Protein AF-A0A2S8GQZ3-F1 (afdb_monomer)

Sequence (164 aa):
MAAKAASLDGIDWNRIREASVEAAMEIEELGRLMETGTDSDIEFGRLCELLIKYGETDKATALLIANVDEGEDNFKRFQSMLAKPEAAYRAGVASFENQFSSKLKPVRKARFLSVVYQCDPPTRFGEEVQITYDADGQMLADAYDPSSSHAVSLRLSGGVWLEA

pLDDT: mean 90.07, std 11.19, range [26.3, 97.75]

Foldseek 3Di:
DQAQQFAPPPDDLVLLVVVPVVLSVLLVVLRVCVNVVNDDPVSLLVNLVSCVVSPVNQLSQLNCQRDDAPPDPSCVVCVVSCVVLVVVLVLLQVLVCVQQVWDWQFDDDPGRSWTKTATVVAGPFERIWTWGADSNRWIKIWHHHPVDPDIWIWTQDPSHTDTD

Mean predicted aligned error: 5.04 Å

Radius of gyration: 17.51 Å; Cα contacts (8 Å, |Δi|>4): 244; chains: 1; bounding box: 41×29×46 Å

Structure (mmCIF, N/CA/C/O backbone):
data_AF-A0A2S8GQZ3-F1
#
_entry.id   AF-A0A2S8GQZ3-F1
#
loop_
_atom_site.group_PDB
_atom_site.id
_atom_site.type_symbol
_atom_site.label_atom_id
_atom_site.label_alt_id
_atom_site.label_comp_id
_atom_site.label_asym_id
_atom_site.label_entity_id
_atom_site.label_seq_id
_atom_site.pdbx_PDB_ins_code
_atom_site.Cartn_x
_atom_site.Cartn_y
_atom_site.Cartn_z
_atom_site.occupancy
_atom_site.B_iso_or_equiv
_atom_site.auth_seq_id
_atom_site.auth_comp_id
_atom_site.auth_asym_id
_atom_site.auth_atom_id
_atom_site.pdbx_PDB_model_num
ATOM 1 N N . MET A 1 1 ? 6.839 16.272 -4.402 1.00 26.30 1 MET A N 1
ATOM 2 C CA . MET A 1 1 ? 5.394 16.387 -4.122 1.00 26.30 1 MET A CA 1
ATOM 3 C C . MET A 1 1 ? 4.986 15.100 -3.443 1.00 26.30 1 MET A C 1
ATOM 5 O O . MET A 1 1 ? 5.139 14.054 -4.057 1.00 26.30 1 MET A O 1
ATOM 9 N N . ALA A 1 2 ? 4.616 15.167 -2.164 1.00 29.42 2 ALA A N 1
ATOM 10 C CA . ALA A 1 2 ? 4.175 14.001 -1.411 1.00 29.42 2 ALA A CA 1
ATOM 11 C C . ALA A 1 2 ? 2.876 13.484 -2.042 1.00 29.42 2 ALA A C 1
ATOM 13 O O . ALA A 1 2 ? 1.941 14.263 -2.241 1.00 29.42 2 ALA A O 1
ATOM 14 N N . ALA A 1 3 ? 2.850 12.207 -2.428 1.00 33.94 3 ALA A N 1
ATOM 15 C CA . ALA A 1 3 ? 1.613 11.531 -2.789 1.00 33.94 3 ALA A CA 1
ATOM 16 C C . ALA A 1 3 ? 0.630 11.749 -1.635 1.00 33.94 3 ALA A C 1
ATOM 18 O O . ALA A 1 3 ? 1.028 11.578 -0.486 1.00 33.94 3 ALA A O 1
ATOM 19 N N . LYS A 1 4 ? -0.596 12.201 -1.930 1.00 42.03 4 LYS A N 1
ATOM 20 C CA . LYS A 1 4 ? -1.639 12.401 -0.918 1.00 42.03 4 LYS A CA 1
ATOM 21 C C . LYS A 1 4 ? -1.696 11.143 -0.050 1.00 42.03 4 LYS A C 1
ATOM 23 O O . LYS A 1 4 ? -2.058 10.082 -0.558 1.00 42.03 4 LYS A O 1
ATOM 28 N N . ALA A 1 5 ? -1.246 11.266 1.198 1.00 49.72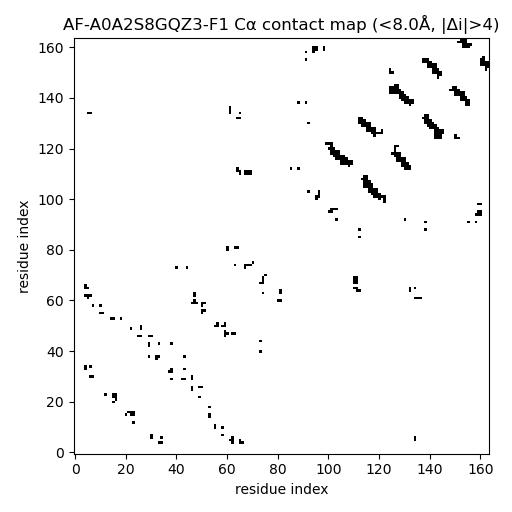 5 ALA A N 1
ATOM 29 C CA . ALA A 1 5 ? -1.339 10.208 2.187 1.00 49.72 5 ALA A CA 1
ATOM 30 C C . ALA A 1 5 ? -2.811 9.785 2.239 1.00 49.72 5 ALA A C 1
ATOM 32 O O . ALA A 1 5 ? -3.704 10.632 2.189 1.00 49.72 5 ALA A O 1
ATOM 33 N N . ALA A 1 6 ? -3.045 8.481 2.155 1.00 63.12 6 ALA A N 1
ATOM 34 C CA . ALA A 1 6 ? -4.354 7.898 1.912 1.00 63.12 6 ALA A CA 1
ATOM 35 C C . ALA A 1 6 ? -5.435 8.473 2.856 1.00 63.12 6 ALA A C 1
ATOM 37 O O . ALA A 1 6 ? -5.194 8.613 4.049 1.00 63.12 6 ALA A O 1
ATOM 38 N N . SER A 1 7 ? -6.611 8.828 2.321 1.00 75.94 7 SER A N 1
ATOM 39 C CA . SER A 1 7 ? -7.707 9.416 3.106 1.00 75.94 7 SER A CA 1
ATOM 40 C C . SER A 1 7 ? -8.609 8.347 3.727 1.00 75.94 7 SER A C 1
ATOM 42 O O . SER A 1 7 ? -8.669 7.193 3.271 1.00 75.94 7 SER A O 1
ATOM 44 N N . LEU A 1 8 ? -9.386 8.756 4.734 1.00 85.19 8 LEU A N 1
ATOM 45 C CA . LEU A 1 8 ? -10.465 7.947 5.309 1.00 85.19 8 LEU A CA 1
ATOM 46 C C . LEU A 1 8 ? -11.724 7.877 4.421 1.00 85.19 8 LEU A C 1
ATOM 48 O O . LEU A 1 8 ? -12.743 7.336 4.848 1.00 85.19 8 LEU A O 1
ATOM 52 N N . ASP A 1 9 ? -11.679 8.378 3.182 1.00 85.00 9 ASP A N 1
ATOM 53 C CA . ASP A 1 9 ? -12.826 8.318 2.274 1.00 85.00 9 ASP A CA 1
ATOM 54 C C . ASP A 1 9 ? -13.242 6.870 1.990 1.00 85.00 9 ASP A C 1
ATOM 56 O O . ASP A 1 9 ? -12.409 5.983 1.801 1.00 85.00 9 ASP A O 1
ATOM 60 N N . GLY A 1 10 ? -14.549 6.626 1.924 1.00 83.56 10 GLY A N 1
ATOM 61 C CA . GLY A 1 10 ? -15.100 5.313 1.588 1.00 83.56 10 GLY A CA 1
ATOM 62 C C . GLY A 1 10 ? -15.245 4.335 2.757 1.00 83.56 10 GLY A C 1
ATOM 63 O O . GLY A 1 10 ? -15.690 3.217 2.514 1.00 83.56 10 GLY A O 1
ATOM 64 N N . ILE A 1 11 ? -14.932 4.730 3.999 1.00 90.56 11 ILE A N 1
ATOM 65 C CA . ILE A 1 11 ? -15.288 3.915 5.174 1.00 90.56 11 ILE A CA 1
ATOM 66 C C . ILE A 1 11 ? -16.777 4.032 5.518 1.00 90.56 11 ILE A C 1
ATOM 68 O O . ILE A 1 11 ? -17.411 5.072 5.303 1.00 90.56 11 ILE A O 1
ATOM 72 N N . ASP A 1 12 ? -17.337 2.980 6.108 1.00 93.12 12 ASP A N 1
ATOM 73 C CA . ASP A 1 12 ? -18.722 2.934 6.570 1.00 93.12 12 ASP A CA 1
ATOM 74 C C . ASP A 1 12 ? -18.868 3.596 7.949 1.00 93.12 12 ASP A C 1
ATOM 76 O O . ASP A 1 12 ? -18.950 2.953 9.001 1.00 93.12 12 ASP A O 1
ATOM 80 N N . TRP A 1 13 ? -18.919 4.929 7.939 1.00 94.06 13 TRP A N 1
ATOM 81 C CA . TRP A 1 13 ? -19.118 5.734 9.143 1.00 94.06 13 TRP A CA 1
ATOM 82 C C . TRP A 1 13 ? -20.415 5.414 9.887 1.00 94.06 13 TRP A C 1
ATOM 84 O O . TRP A 1 13 ? -20.456 5.572 11.108 1.00 94.06 13 TRP A O 1
ATOM 94 N N . ASN A 1 14 ? -21.463 4.973 9.185 1.00 93.06 14 ASN A N 1
ATOM 95 C CA . ASN A 1 14 ? -22.735 4.634 9.818 1.00 93.06 14 ASN A CA 1
ATOM 96 C C . ASN A 1 14 ? -22.560 3.397 10.695 1.00 93.06 14 ASN A C 1
ATOM 98 O O . ASN A 1 14 ? -22.843 3.462 11.889 1.00 93.06 14 ASN A O 1
ATOM 102 N N . ARG A 1 15 ? -21.982 2.323 10.147 1.00 93.94 15 ARG A N 1
ATOM 103 C CA . ARG A 1 15 ? -21.671 1.102 10.902 1.00 93.94 15 ARG A CA 1
ATOM 104 C C . ARG A 1 15 ? -20.776 1.378 12.107 1.00 93.94 15 ARG A C 1
ATOM 106 O O . ARG A 1 15 ? -21.029 0.857 13.193 1.00 93.94 15 ARG A O 1
ATOM 113 N N . ILE A 1 16 ? -19.733 2.192 11.932 1.00 95.69 16 ILE A N 1
ATOM 114 C CA . ILE A 1 16 ? -18.816 2.534 13.028 1.00 95.69 16 ILE A CA 1
ATOM 115 C C . ILE A 1 16 ? -19.571 3.286 14.129 1.00 95.69 16 ILE A C 1
ATOM 117 O O . ILE A 1 16 ? -19.479 2.899 15.291 1.00 95.69 16 ILE A O 1
ATOM 121 N N . ARG A 1 17 ? -20.350 4.321 13.781 1.00 96.12 17 ARG A N 1
ATOM 122 C CA . ARG A 1 17 ? -21.110 5.130 14.752 1.00 96.12 17 ARG A CA 1
ATOM 123 C C . ARG A 1 17 ? -22.204 4.332 15.456 1.00 96.12 17 ARG A C 1
ATOM 125 O O . ARG A 1 17 ? -22.416 4.538 16.647 1.00 96.12 17 ARG A O 1
ATOM 132 N N . GLU A 1 18 ? -22.870 3.424 14.746 1.00 96.00 18 GLU A N 1
ATOM 133 C CA . GLU A 1 18 ? -23.847 2.497 15.326 1.00 96.00 18 GLU A CA 1
ATOM 134 C C . GLU A 1 18 ? -23.199 1.551 16.344 1.00 96.00 18 GLU A C 1
ATOM 136 O O . GLU A 1 18 ? -23.800 1.251 17.375 1.00 96.00 18 GLU A O 1
ATOM 141 N N . ALA A 1 19 ? -21.966 1.105 16.083 1.00 95.75 19 ALA A N 1
ATOM 142 C CA . ALA A 1 19 ? -21.227 0.231 16.988 1.00 95.75 19 ALA A CA 1
ATOM 143 C C . ALA A 1 19 ? -20.596 0.984 18.177 1.00 95.75 19 ALA A C 1
ATOM 145 O O . ALA A 1 19 ? -20.594 0.468 19.296 1.00 95.75 19 ALA A O 1
ATOM 146 N N . SER A 1 20 ? -20.035 2.175 17.950 1.00 97.38 20 SER A N 1
ATOM 147 C CA . SER A 1 20 ? -19.501 3.072 18.982 1.00 97.38 20 SER A CA 1
ATOM 148 C C . SER A 1 20 ? -19.274 4.481 18.428 1.00 97.38 20 SER A C 1
ATOM 150 O O . SER A 1 20 ? -18.443 4.709 17.545 1.00 97.38 20 SER A O 1
ATOM 152 N N . VAL A 1 21 ? -19.962 5.456 19.019 1.00 96.75 21 VAL A N 1
ATOM 153 C CA . VAL A 1 21 ? -19.781 6.879 18.698 1.00 96.75 21 VAL A CA 1
ATOM 154 C C . VAL A 1 21 ? -18.384 7.352 19.101 1.00 96.75 21 VAL A C 1
ATOM 156 O O . VAL A 1 21 ? -17.746 8.087 18.353 1.00 96.75 21 VAL A O 1
ATOM 159 N N . GLU A 1 22 ? -17.877 6.888 20.243 1.00 96.88 22 GLU A N 1
ATOM 160 C CA . GLU A 1 22 ? -16.543 7.230 20.740 1.00 96.88 22 GLU A CA 1
ATOM 161 C C . GLU A 1 22 ? -15.457 6.763 19.774 1.00 96.88 22 GLU A C 1
ATOM 163 O O . GLU A 1 22 ? -14.530 7.512 19.481 1.00 96.88 22 GLU A O 1
ATOM 168 N N . ALA A 1 23 ? -15.591 5.551 19.229 1.00 95.56 23 ALA A N 1
ATOM 169 C CA . ALA A 1 23 ? -14.650 5.052 18.239 1.00 95.56 23 ALA A CA 1
ATOM 170 C C . ALA A 1 23 ? -14.710 5.837 16.929 1.00 95.56 23 ALA A C 1
ATOM 172 O O . ALA A 1 23 ? -13.666 6.093 16.339 1.00 95.56 23 ALA A O 1
ATOM 173 N N . ALA A 1 24 ? -15.902 6.242 16.480 1.00 96.62 24 ALA A N 1
ATOM 174 C CA . ALA A 1 24 ? -16.023 7.093 15.301 1.00 96.62 24 ALA A CA 1
ATOM 175 C C . ALA A 1 24 ? -15.302 8.434 15.501 1.00 96.62 24 ALA A C 1
ATOM 177 O O . ALA A 1 24 ? -14.567 8.863 14.619 1.00 96.62 24 ALA A O 1
ATOM 178 N N . MET A 1 25 ? -15.460 9.058 16.673 1.00 97.12 25 MET A N 1
ATOM 179 C CA . MET A 1 25 ? -14.759 10.301 17.012 1.00 97.12 25 MET A CA 1
ATOM 180 C C . MET A 1 25 ? -13.240 10.105 17.107 1.00 97.12 25 MET A C 1
ATOM 182 O O . MET A 1 25 ? -12.486 10.951 16.636 1.00 97.12 25 MET A O 1
ATOM 186 N N . GLU A 1 26 ? -12.785 8.995 17.695 1.00 97.69 26 GLU A N 1
ATOM 187 C CA . GLU A 1 26 ? -11.357 8.670 17.788 1.00 97.69 26 GLU A CA 1
ATOM 188 C C . GLU A 1 26 ? -10.747 8.454 16.391 1.00 97.69 26 GLU A C 1
ATOM 190 O O . GLU A 1 26 ? -9.694 9.010 16.093 1.00 97.69 26 GLU A O 1
ATOM 195 N N . ILE A 1 27 ? -11.425 7.712 15.508 1.00 96.44 27 ILE A N 1
ATOM 196 C CA . ILE A 1 27 ? -10.989 7.501 14.116 1.00 96.44 27 ILE A CA 1
ATOM 197 C C . ILE A 1 27 ? -10.932 8.829 13.353 1.00 96.44 27 ILE A C 1
ATOM 199 O O . ILE A 1 27 ? -9.974 9.062 12.621 1.00 96.44 27 ILE A O 1
ATOM 203 N N . GLU A 1 28 ? -11.931 9.697 13.521 1.00 95.38 28 GLU A N 1
ATOM 204 C CA . GLU A 1 28 ? -11.983 11.008 12.864 1.00 95.38 28 GLU A CA 1
ATOM 205 C C . GLU A 1 28 ? -10.811 11.903 13.293 1.00 95.38 28 GLU A C 1
ATOM 207 O O . GLU A 1 28 ? -10.129 12.473 12.440 1.00 95.38 28 GLU A O 1
ATOM 212 N N . GLU A 1 29 ? -10.509 11.969 14.592 1.00 95.12 29 GLU A N 1
ATOM 213 C CA . GLU A 1 29 ? -9.387 12.771 15.091 1.00 95.12 29 GLU A CA 1
ATOM 214 C C . GLU A 1 29 ? -8.029 12.204 14.664 1.00 95.12 29 GLU A C 1
ATOM 216 O O . GLU A 1 29 ? -7.171 12.952 14.193 1.00 95.12 29 GLU A O 1
ATOM 221 N N . LEU A 1 30 ? -7.831 10.887 14.763 1.00 95.12 30 LEU A N 1
ATOM 222 C CA . LEU A 1 30 ? -6.591 10.248 14.314 1.00 95.12 30 LEU A CA 1
ATOM 223 C C . LEU A 1 30 ? -6.391 10.403 12.798 1.00 95.12 30 LEU A C 1
ATOM 225 O O . LEU A 1 30 ? -5.277 10.668 12.348 1.00 95.12 30 LEU A O 1
ATOM 229 N N . GLY A 1 31 ? -7.466 10.296 12.012 1.00 92.25 31 GLY A N 1
ATOM 230 C CA . GLY A 1 31 ? -7.441 10.557 10.573 1.00 92.25 31 GLY A CA 1
ATOM 231 C C . GLY A 1 31 ? -7.023 11.987 10.252 1.00 92.25 31 GLY A C 1
ATOM 232 O O . GLY A 1 31 ? -6.165 12.202 9.399 1.00 92.25 31 GLY A O 1
ATOM 233 N N . ARG A 1 32 ? -7.555 12.965 10.992 1.00 91.56 32 ARG A N 1
ATOM 234 C CA . ARG A 1 32 ? -7.169 14.372 10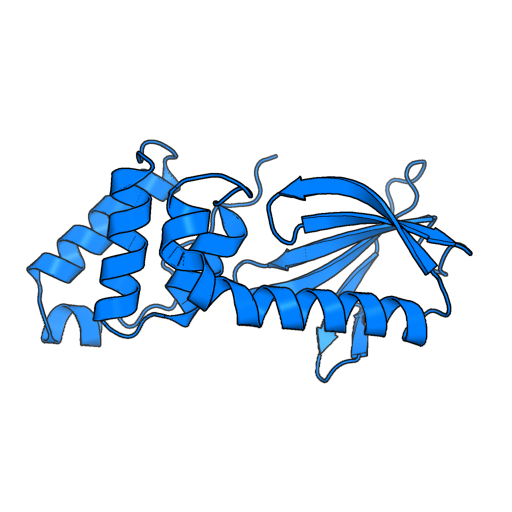.852 1.00 91.56 32 ARG A CA 1
ATOM 235 C C . ARG A 1 32 ? -5.686 14.592 11.160 1.00 91.56 32 ARG A C 1
ATOM 237 O O . ARG A 1 32 ? -5.032 15.325 10.422 1.00 91.56 32 ARG A O 1
ATOM 244 N N . LEU A 1 33 ? -5.158 13.981 12.226 1.00 90.88 33 LEU A N 1
ATOM 245 C CA . LEU A 1 33 ? -3.734 14.078 12.581 1.00 90.88 33 LEU A CA 1
ATOM 246 C C . LEU A 1 33 ? -2.838 13.524 11.467 1.00 90.88 33 LEU A C 1
ATOM 248 O O . LEU A 1 33 ? -1.869 14.191 11.098 1.00 90.88 33 LEU A O 1
ATOM 252 N N . MET A 1 34 ? -3.209 12.373 10.900 1.00 89.81 34 MET A N 1
ATOM 253 C CA . MET A 1 34 ? -2.526 11.749 9.762 1.00 89.81 34 MET A CA 1
ATOM 254 C C . MET A 1 34 ? -2.563 12.633 8.510 1.00 89.81 34 MET A C 1
ATOM 256 O O . MET A 1 34 ? -1.536 12.859 7.874 1.00 89.81 34 MET A O 1
ATOM 260 N N . GLU A 1 35 ? -3.721 13.199 8.166 1.00 86.06 35 GLU A N 1
ATOM 261 C CA . GLU A 1 35 ? -3.856 14.099 7.012 1.00 86.06 35 GLU A CA 1
ATOM 262 C C . GLU A 1 35 ? -2.999 15.365 7.147 1.00 86.06 35 GLU A C 1
ATOM 264 O O . GLU A 1 35 ? -2.497 15.891 6.149 1.00 86.06 35 GLU A O 1
ATOM 269 N N . THR A 1 36 ? -2.800 15.850 8.375 1.00 86.50 36 THR A N 1
ATOM 270 C CA . THR A 1 36 ? -1.908 16.981 8.657 1.00 86.50 36 THR A CA 1
ATOM 271 C C . THR A 1 36 ? -0.443 16.583 8.855 1.00 86.50 36 THR A C 1
ATOM 273 O O . THR A 1 36 ? 0.399 17.475 8.968 1.00 86.50 36 THR A O 1
ATOM 276 N N . GLY A 1 37 ? -0.124 15.284 8.883 1.00 83.94 37 GLY A N 1
ATOM 277 C CA . GLY A 1 37 ? 1.220 14.755 9.144 1.00 83.94 37 GLY A CA 1
ATOM 278 C C . GLY A 1 37 ? 1.738 15.071 10.550 1.00 83.94 37 GLY A C 1
ATOM 279 O O . GLY A 1 37 ? 2.929 15.323 10.730 1.00 83.94 37 GLY A O 1
ATOM 280 N N . THR A 1 38 ? 0.833 15.164 11.525 1.00 84.81 38 THR A N 1
ATOM 281 C CA . THR A 1 38 ? 1.145 15.456 12.936 1.00 84.81 38 THR A CA 1
ATOM 282 C C . THR A 1 38 ? 0.893 14.266 13.852 1.00 84.81 38 THR A C 1
ATOM 284 O O . THR A 1 38 ? 1.007 14.405 15.067 1.00 84.81 38 THR A O 1
ATOM 287 N N . ASP A 1 39 ? 0.488 13.136 13.290 1.00 88.56 39 ASP A N 1
ATOM 288 C CA . ASP A 1 39 ? 0.367 11.873 13.995 1.00 88.56 39 ASP A CA 1
ATOM 289 C C . ASP A 1 39 ? 1.743 11.291 14.345 1.00 88.56 39 ASP A C 1
ATOM 291 O O . ASP A 1 39 ? 2.759 11.528 13.692 1.00 88.56 39 ASP A O 1
ATOM 295 N N . SER A 1 40 ? 1.765 10.516 15.418 1.00 89.44 40 SER A N 1
ATOM 296 C CA . SER A 1 40 ? 2.866 9.641 15.801 1.00 89.44 40 SER A CA 1
ATOM 297 C C . SER A 1 40 ? 2.617 8.207 15.335 1.00 89.44 40 SER A C 1
ATOM 299 O O . SER A 1 40 ? 1.475 7.789 15.141 1.00 89.44 40 SER A O 1
ATOM 301 N N . ASP A 1 41 ? 3.670 7.388 15.286 1.00 87.75 41 ASP A N 1
ATOM 302 C CA . ASP A 1 41 ? 3.559 5.957 14.959 1.00 87.75 41 ASP A CA 1
ATOM 303 C C . ASP A 1 41 ? 2.534 5.217 15.836 1.00 87.75 41 ASP A C 1
ATOM 305 O O . ASP A 1 41 ? 1.869 4.282 15.385 1.00 87.75 41 ASP A O 1
ATOM 309 N N . ILE A 1 42 ? 2.386 5.635 17.098 1.00 92.06 42 ILE A N 1
ATOM 310 C CA . ILE A 1 42 ? 1.418 5.057 18.037 1.00 92.06 42 ILE A CA 1
ATOM 311 C C . ILE A 1 42 ? -0.013 5.407 17.615 1.00 92.06 42 ILE A C 1
ATOM 313 O O . ILE A 1 42 ? -0.878 4.528 17.610 1.00 92.06 42 ILE A O 1
ATOM 317 N N . GLU A 1 43 ? -0.261 6.666 17.258 1.00 93.88 43 GLU A N 1
ATOM 318 C CA . GLU A 1 43 ? -1.564 7.166 16.802 1.00 93.88 43 GLU A CA 1
ATOM 319 C C . GLU A 1 43 ? -1.959 6.543 15.462 1.00 93.88 43 GLU A C 1
ATOM 321 O O . GLU A 1 43 ? -3.077 6.044 15.322 1.00 93.88 43 GLU A O 1
ATOM 326 N N . PHE A 1 44 ? -1.021 6.450 14.519 1.00 92.62 44 PHE A N 1
ATOM 327 C CA . PHE A 1 44 ? -1.239 5.768 13.246 1.00 92.62 44 PHE A CA 1
ATOM 328 C C . PHE A 1 44 ? -1.552 4.276 13.434 1.00 92.62 44 PHE A C 1
ATOM 330 O O . PHE A 1 44 ? -2.502 3.735 12.856 1.00 92.62 44 PHE A O 1
ATOM 337 N N . GLY A 1 45 ? -0.798 3.598 14.304 1.00 93.56 45 GLY A N 1
ATOM 338 C CA . GLY A 1 45 ? -1.063 2.206 14.653 1.00 93.56 45 GLY A CA 1
ATOM 339 C C . GLY A 1 45 ? -2.448 2.030 15.279 1.00 93.56 45 GLY A C 1
ATOM 340 O O . GLY A 1 45 ? -3.180 1.106 14.918 1.00 93.56 45 GLY A O 1
ATOM 341 N N . ARG A 1 46 ? -2.846 2.943 16.172 1.00 96.19 46 ARG A N 1
ATOM 342 C CA . ARG A 1 46 ? -4.170 2.951 16.805 1.00 96.19 46 ARG A CA 1
ATOM 343 C C . ARG A 1 46 ? -5.296 3.156 15.791 1.00 96.19 46 ARG A C 1
ATOM 345 O O . ARG A 1 46 ? -6.302 2.449 15.870 1.00 96.19 46 ARG A O 1
ATOM 352 N N . LEU A 1 47 ? -5.119 4.058 14.827 1.00 95.81 47 LEU A N 1
ATOM 353 C CA . LEU A 1 47 ? -6.069 4.275 13.734 1.00 95.81 47 LEU A CA 1
ATOM 354 C C . LEU A 1 47 ? -6.306 2.978 12.953 1.00 95.81 47 LEU A C 1
ATOM 356 O O . LEU A 1 47 ? -7.451 2.553 12.788 1.00 95.81 47 LEU A O 1
ATOM 360 N N . CYS A 1 48 ? -5.228 2.306 12.542 1.00 95.19 48 CYS A N 1
ATOM 361 C CA . CYS A 1 48 ? -5.316 1.042 11.814 1.00 95.19 48 CYS A CA 1
ATOM 362 C C . CYS A 1 48 ? -6.049 -0.038 12.627 1.00 95.19 48 CYS A C 1
ATOM 364 O O . CYS A 1 48 ? -6.913 -0.730 12.089 1.00 95.19 48 CYS A O 1
ATOM 366 N N . GLU A 1 49 ? -5.771 -0.160 13.928 1.00 96.12 49 GLU A N 1
ATOM 367 C CA . GLU A 1 49 ? -6.464 -1.120 14.800 1.00 96.12 49 GLU A CA 1
ATOM 368 C C . GLU A 1 49 ? -7.959 -0.853 14.928 1.00 96.12 49 GLU A C 1
ATOM 370 O O . GLU A 1 49 ? -8.752 -1.797 14.913 1.00 96.12 49 GLU A O 1
ATOM 375 N N . LEU A 1 50 ? -8.354 0.413 15.061 1.00 97.00 50 LEU A N 1
ATOM 376 C CA . LEU A 1 50 ? -9.762 0.792 15.141 1.00 97.00 50 LEU A CA 1
ATOM 377 C C . LEU A 1 50 ? -10.484 0.469 13.835 1.00 97.00 50 LEU A C 1
ATOM 379 O O . LEU A 1 50 ? -11.533 -0.173 13.871 1.00 97.00 50 LEU A O 1
ATOM 383 N N . LEU A 1 51 ? -9.894 0.825 12.694 1.00 95.69 51 LEU A N 1
ATOM 384 C CA . LEU A 1 51 ? -10.436 0.479 11.382 1.00 95.69 51 LEU A CA 1
ATOM 385 C C . LEU A 1 51 ? -10.633 -1.038 11.254 1.00 95.69 51 LEU A C 1
ATOM 387 O O . LEU A 1 51 ? -11.729 -1.494 10.938 1.00 95.69 51 LEU A O 1
ATOM 391 N N . ILE A 1 52 ? -9.628 -1.844 11.606 1.00 95.38 52 ILE A N 1
ATOM 392 C CA . ILE A 1 52 ? -9.738 -3.313 11.586 1.00 95.38 52 ILE A CA 1
ATOM 393 C C . ILE A 1 52 ? -10.856 -3.799 12.511 1.00 95.38 52 ILE A C 1
ATOM 395 O O . I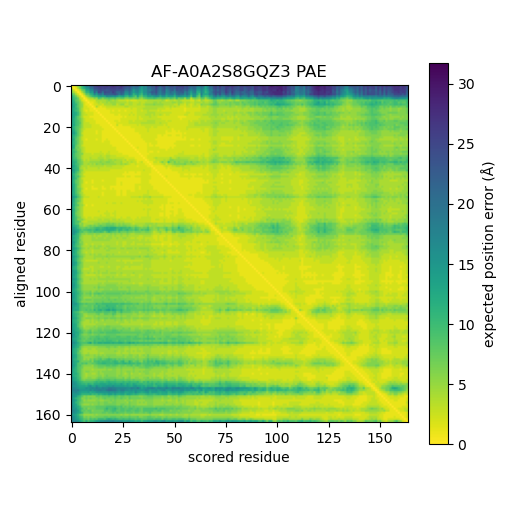LE A 1 52 ? -11.681 -4.618 12.102 1.00 95.38 52 ILE A O 1
ATOM 399 N N . LYS A 1 53 ? -10.901 -3.291 13.746 1.00 96.75 53 LYS A N 1
ATOM 400 C CA . LYS A 1 53 ? -11.883 -3.691 14.760 1.00 96.75 53 LYS A CA 1
ATOM 401 C C . LYS A 1 53 ? -13.318 -3.461 14.289 1.00 96.75 53 LYS A C 1
ATOM 403 O O . LYS A 1 53 ? -14.183 -4.281 14.591 1.00 96.75 53 LYS A O 1
ATOM 408 N N . TYR A 1 54 ? -13.565 -2.379 13.554 1.00 95.88 54 TYR A N 1
ATOM 409 C CA . TYR A 1 54 ? -14.889 -2.046 13.027 1.00 95.88 54 TYR A CA 1
ATOM 410 C C . TYR A 1 54 ? -15.106 -2.500 11.578 1.00 95.88 54 TYR A C 1
ATOM 412 O O . TYR A 1 54 ? -16.091 -2.115 10.959 1.00 95.88 54 TYR A O 1
ATOM 420 N N . GLY A 1 55 ? -14.246 -3.384 11.062 1.00 93.25 55 GLY A N 1
ATOM 421 C CA . GLY A 1 55 ? -14.445 -4.067 9.785 1.00 93.25 55 GLY A CA 1
ATOM 422 C C . GLY A 1 55 ? -14.038 -3.262 8.551 1.00 93.25 55 GLY A C 1
ATOM 423 O O . GLY A 1 55 ? -14.514 -3.565 7.459 1.00 93.25 55 GLY A O 1
ATOM 424 N N . GLU A 1 56 ? -13.184 -2.254 8.710 1.00 94.25 56 GLU A N 1
ATOM 425 C CA . GLU A 1 56 ? -12.540 -1.456 7.653 1.00 94.25 56 GLU A CA 1
ATOM 426 C C . GLU A 1 56 ? -11.122 -1.979 7.349 1.00 94.25 56 GLU A C 1
ATOM 428 O O . GLU A 1 56 ? -10.148 -1.229 7.251 1.00 94.25 56 GLU A O 1
ATOM 433 N N . THR A 1 57 ? -10.973 -3.303 7.244 1.00 92.69 57 THR A N 1
ATOM 434 C CA . THR A 1 57 ? -9.666 -3.967 7.077 1.00 92.69 57 THR A CA 1
ATOM 435 C C . THR A 1 57 ? -8.961 -3.573 5.779 1.00 92.69 57 THR A C 1
ATOM 437 O O . THR A 1 57 ? -7.740 -3.399 5.771 1.00 92.69 57 THR A O 1
ATOM 440 N N . ASP A 1 58 ? -9.712 -3.409 4.691 1.00 89.44 58 ASP A N 1
ATOM 441 C CA . ASP A 1 58 ? -9.155 -3.017 3.394 1.00 89.44 58 ASP A CA 1
ATOM 442 C C . ASP A 1 58 ? -8.618 -1.583 3.445 1.00 89.44 58 ASP A C 1
ATOM 444 O O . ASP A 1 58 ? -7.496 -1.329 3.004 1.00 89.44 58 ASP A O 1
ATOM 448 N N . LYS A 1 59 ? -9.352 -0.664 4.089 1.00 90.00 59 LYS A N 1
ATOM 449 C CA . LYS A 1 59 ? -8.877 0.705 4.309 1.00 90.00 59 LYS A CA 1
ATOM 450 C C . LYS A 1 59 ? -7.624 0.728 5.180 1.00 90.00 59 LYS A C 1
ATOM 452 O O . LYS A 1 59 ? -6.647 1.362 4.796 1.00 90.00 59 LYS A O 1
ATOM 457 N N . ALA A 1 60 ? -7.615 0.009 6.305 1.00 92.25 60 ALA A N 1
ATOM 458 C CA . ALA A 1 60 ? -6.429 -0.091 7.159 1.00 92.25 60 ALA A CA 1
ATOM 459 C C . ALA A 1 60 ? -5.214 -0.618 6.378 1.00 92.25 60 ALA A C 1
ATOM 461 O O . ALA A 1 60 ? -4.109 -0.102 6.509 1.00 92.25 60 ALA A O 1
ATOM 462 N N . THR A 1 61 ? -5.428 -1.606 5.509 1.00 91.31 61 THR A N 1
ATOM 463 C CA . THR A 1 61 ? -4.373 -2.165 4.657 1.00 91.31 61 THR A CA 1
ATOM 464 C C . THR A 1 61 ? -3.841 -1.133 3.661 1.00 91.31 61 THR A C 1
ATOM 466 O O . THR A 1 61 ? -2.626 -1.005 3.520 1.00 91.31 61 THR A O 1
ATOM 469 N N . ALA A 1 62 ? -4.718 -0.365 3.009 1.00 88.19 62 ALA A N 1
ATOM 470 C CA . ALA A 1 62 ? -4.314 0.707 2.101 1.00 88.19 62 ALA A CA 1
ATOM 471 C C . ALA A 1 62 ? -3.509 1.805 2.822 1.00 88.19 62 ALA A C 1
ATOM 473 O O . ALA A 1 62 ? -2.463 2.221 2.322 1.00 88.19 62 ALA A O 1
ATOM 474 N N . LEU A 1 63 ? -3.943 2.218 4.022 1.00 88.75 63 LEU A N 1
ATOM 475 C CA . LEU A 1 63 ? -3.204 3.180 4.847 1.00 88.75 63 LEU A CA 1
ATOM 476 C C . LEU A 1 63 ? -1.807 2.659 5.193 1.00 88.75 63 LEU A C 1
ATOM 478 O O . LEU A 1 63 ? -0.833 3.396 5.049 1.00 88.75 63 LEU A O 1
ATOM 482 N N . LEU A 1 64 ? -1.700 1.396 5.620 1.00 90.06 64 LEU A N 1
ATOM 483 C CA . LEU A 1 64 ? -0.419 0.777 5.956 1.00 90.06 64 LEU A CA 1
ATOM 484 C C . LEU A 1 64 ? 0.518 0.769 4.743 1.00 90.06 64 LEU A C 1
ATOM 486 O O . LEU A 1 64 ? 1.637 1.253 4.843 1.00 90.06 64 LEU A O 1
ATOM 490 N N . ILE A 1 65 ? 0.061 0.299 3.579 1.00 88.88 65 ILE A N 1
ATOM 491 C CA . ILE A 1 65 ? 0.880 0.280 2.352 1.00 88.88 65 ILE A CA 1
ATOM 492 C C . ILE A 1 65 ? 1.381 1.683 1.987 1.00 88.88 65 ILE A C 1
ATOM 494 O O . ILE A 1 65 ? 2.509 1.835 1.521 1.00 88.88 65 ILE A O 1
ATOM 498 N N . ALA A 1 66 ? 0.546 2.704 2.178 1.00 85.06 66 ALA A N 1
ATOM 499 C CA . ALA A 1 66 ? 0.885 4.067 1.804 1.00 85.06 66 ALA A CA 1
ATOM 500 C C . ALA A 1 66 ? 1.922 4.722 2.730 1.00 85.06 66 ALA A C 1
ATOM 502 O O . ALA A 1 66 ? 2.675 5.566 2.236 1.00 85.06 66 ALA A O 1
ATOM 503 N N . ASN A 1 67 ? 1.945 4.352 4.019 1.00 84.62 67 ASN A N 1
ATOM 504 C CA . ASN A 1 67 ? 2.641 5.111 5.063 1.00 84.62 67 ASN A CA 1
ATOM 505 C C . ASN A 1 67 ? 3.693 4.329 5.863 1.00 84.62 67 ASN A C 1
ATOM 507 O O . ASN A 1 67 ? 4.504 4.977 6.511 1.00 84.62 67 ASN A O 1
ATOM 511 N N . VAL A 1 68 ? 3.706 2.988 5.853 1.00 85.31 68 VAL A N 1
ATOM 512 C CA . VAL A 1 68 ? 4.713 2.228 6.619 1.00 85.31 68 VAL A CA 1
ATOM 513 C C . VAL A 1 68 ? 5.944 1.901 5.788 1.00 85.31 68 VAL A C 1
ATOM 515 O O . VAL A 1 68 ? 5.839 1.487 4.628 1.00 85.31 68 VAL A O 1
ATOM 518 N N . ASP A 1 69 ? 7.111 1.989 6.417 1.00 81.88 69 ASP A N 1
ATOM 519 C CA . ASP A 1 69 ? 8.362 1.495 5.854 1.00 81.88 69 ASP A CA 1
ATOM 520 C C . ASP A 1 69 ? 8.773 0.142 6.451 1.00 81.88 69 ASP A C 1
ATOM 522 O O . ASP A 1 69 ? 8.447 -0.241 7.579 1.00 81.88 69 ASP A O 1
ATOM 526 N N . GLU A 1 70 ? 9.512 -0.638 5.658 1.00 78.50 70 GLU A N 1
ATOM 527 C CA . GLU A 1 70 ? 10.026 -1.929 6.112 1.00 78.50 70 GLU A CA 1
ATOM 528 C C . GLU A 1 70 ? 10.990 -1.756 7.291 1.00 78.50 70 GLU A C 1
ATOM 530 O O . GLU A 1 70 ? 12.012 -1.080 7.191 1.00 78.50 70 GLU A O 1
ATOM 535 N N . GLY A 1 71 ? 10.695 -2.446 8.395 1.00 76.25 71 GLY A N 1
ATOM 536 C CA . GLY A 1 71 ? 11.517 -2.434 9.608 1.00 76.25 71 GLY A CA 1
ATOM 537 C C . GLY A 1 71 ? 10.961 -1.566 10.737 1.00 76.25 71 GLY A C 1
ATOM 538 O O . GLY A 1 71 ? 11.390 -1.745 11.884 1.00 76.25 71 GLY A O 1
ATOM 539 N N . GLU A 1 72 ? 9.967 -0.725 10.448 1.00 84.81 72 GLU A N 1
ATOM 540 C CA . GLU A 1 72 ? 9.220 0.035 11.449 1.00 84.81 72 GLU A CA 1
ATOM 541 C C . GLU A 1 72 ? 8.338 -0.870 12.315 1.00 84.81 72 GLU A C 1
ATOM 543 O O . GLU A 1 72 ? 7.981 -1.999 11.952 1.00 84.81 72 GLU A O 1
ATOM 548 N N . ASP A 1 73 ? 7.968 -0.381 13.494 1.00 88.31 73 ASP A N 1
ATOM 549 C CA . ASP A 1 73 ? 7.203 -1.178 14.450 1.00 88.31 73 ASP A CA 1
ATOM 550 C C . ASP A 1 73 ? 5.774 -1.440 13.969 1.00 88.31 73 ASP A C 1
ATOM 552 O O . ASP A 1 73 ? 5.271 -2.550 14.148 1.00 88.31 73 ASP A O 1
ATOM 556 N N . ASN A 1 74 ? 5.156 -0.492 13.259 1.00 88.31 74 ASN A N 1
ATOM 557 C CA . ASN A 1 74 ? 3.858 -0.713 12.620 1.00 88.31 74 ASN A CA 1
ATOM 558 C C . ASN A 1 74 ? 3.940 -1.762 11.502 1.00 88.31 74 ASN A C 1
ATOM 560 O O . ASN A 1 74 ? 3.076 -2.637 11.427 1.00 88.31 74 ASN A O 1
ATOM 564 N N . PHE A 1 75 ? 5.011 -1.774 10.700 1.00 87.69 75 PHE A N 1
ATOM 565 C CA . PHE A 1 75 ? 5.226 -2.833 9.711 1.00 87.69 75 PHE A CA 1
ATOM 566 C C . PHE A 1 75 ? 5.272 -4.221 10.368 1.00 87.69 75 PHE A C 1
ATOM 568 O O . PHE A 1 75 ? 4.602 -5.151 9.916 1.00 87.69 75 PHE A O 1
ATOM 575 N N . LYS A 1 76 ? 6.009 -4.365 11.480 1.00 89.38 76 LYS A N 1
ATOM 576 C CA . LYS A 1 76 ? 6.071 -5.631 12.237 1.00 89.38 76 LYS A CA 1
ATOM 577 C C . LYS A 1 76 ? 4.720 -5.991 12.854 1.00 89.38 76 LYS A C 1
ATOM 579 O O . LYS A 1 76 ? 4.303 -7.145 12.778 1.00 89.38 76 LYS A O 1
ATOM 584 N N . ARG A 1 77 ? 4.030 -5.012 13.447 1.00 91.56 77 ARG A N 1
ATOM 585 C CA . ARG A 1 77 ? 2.729 -5.188 14.110 1.00 91.56 77 ARG A CA 1
ATOM 586 C C . ARG A 1 77 ? 1.660 -5.706 13.151 1.00 91.56 77 ARG A C 1
ATOM 588 O O . ARG A 1 77 ? 0.877 -6.568 13.540 1.00 91.56 77 ARG A O 1
ATOM 595 N N . PHE A 1 78 ? 1.654 -5.229 11.906 1.00 92.69 78 PHE A N 1
ATOM 596 C CA . PHE A 1 78 ? 0.643 -5.572 10.899 1.00 92.69 78 PHE A CA 1
ATOM 597 C C . PHE A 1 78 ? 1.155 -6.502 9.787 1.00 92.69 78 PHE A C 1
ATOM 599 O O . PHE A 1 78 ? 0.496 -6.662 8.759 1.00 92.69 78 PHE A O 1
ATOM 606 N N . GLN A 1 79 ? 2.296 -7.171 9.984 1.00 91.88 79 GLN A N 1
ATOM 607 C CA . GLN A 1 79 ? 2.946 -7.994 8.955 1.00 91.88 79 GLN A CA 1
ATOM 608 C C . GLN A 1 79 ? 2.016 -9.054 8.339 1.00 91.88 79 GLN A C 1
ATOM 610 O O . GLN A 1 79 ? 2.038 -9.286 7.130 1.00 91.88 79 GLN A O 1
ATOM 615 N N . SER A 1 80 ? 1.167 -9.689 9.152 1.00 91.31 80 SER A N 1
ATOM 616 C CA . SER A 1 80 ? 0.223 -10.709 8.679 1.00 91.31 80 SER A CA 1
ATOM 617 C C . SER A 1 80 ? -0.810 -10.155 7.692 1.00 91.31 80 SER A C 1
ATOM 619 O O . SER A 1 80 ? -1.206 -10.864 6.767 1.00 91.31 80 SER A O 1
ATOM 621 N N . MET A 1 81 ? -1.211 -8.891 7.843 1.00 90.31 81 MET A N 1
ATOM 622 C CA . MET A 1 81 ? -2.125 -8.213 6.921 1.00 90.31 81 MET A CA 1
ATOM 623 C C . MET A 1 81 ? -1.428 -7.813 5.623 1.00 90.31 81 MET A C 1
ATOM 625 O O . MET A 1 81 ? -2.018 -7.910 4.549 1.00 90.31 81 MET A O 1
ATOM 629 N N . LEU A 1 82 ? -0.156 -7.419 5.715 1.00 91.31 82 LEU A N 1
ATOM 630 C CA . LEU A 1 82 ? 0.647 -6.987 4.571 1.00 91.31 82 LEU A CA 1
ATOM 631 C C . LEU A 1 82 ? 1.094 -8.147 3.669 1.00 91.31 82 LEU A C 1
ATOM 633 O O . LEU A 1 82 ? 1.382 -7.930 2.493 1.00 91.31 82 LEU A O 1
ATOM 637 N N . ALA A 1 83 ? 1.058 -9.388 4.163 1.00 91.81 83 ALA A N 1
ATOM 638 C CA . ALA A 1 83 ? 1.465 -10.571 3.406 1.00 91.81 83 ALA A CA 1
ATOM 639 C C . ALA A 1 83 ? 0.669 -10.777 2.100 1.00 91.81 83 ALA A C 1
ATOM 641 O O . ALA A 1 83 ? 1.242 -11.155 1.074 1.00 91.81 83 ALA A O 1
ATOM 642 N N . LYS A 1 84 ? -0.650 -10.528 2.112 1.00 91.25 84 LYS A N 1
ATOM 643 C CA . LYS A 1 84 ? -1.501 -10.673 0.916 1.00 91.25 84 LYS A CA 1
ATOM 644 C C . LYS A 1 84 ? -1.195 -9.587 -0.133 1.00 91.25 84 LYS A C 1
ATOM 646 O O . LYS A 1 84 ? -0.924 -9.970 -1.272 1.00 91.25 84 LYS A O 1
ATOM 651 N N . PRO A 1 85 ? -1.182 -8.281 0.202 1.00 92.12 85 PRO A N 1
ATOM 652 C CA . PRO A 1 85 ? -0.716 -7.232 -0.708 1.00 92.12 85 PRO A CA 1
ATOM 653 C C . PRO A 1 85 ? 0.700 -7.452 -1.243 1.00 92.12 85 PRO A C 1
ATOM 655 O O . PRO A 1 85 ? 0.956 -7.203 -2.417 1.00 92.12 85 PRO A O 1
ATOM 658 N N . GLU A 1 86 ? 1.618 -7.962 -0.423 1.00 93.25 86 GLU A N 1
ATOM 659 C CA . GLU A 1 86 ? 2.992 -8.246 -0.841 1.00 93.25 86 GLU A CA 1
ATOM 660 C C . GLU A 1 86 ? 3.052 -9.396 -1.861 1.00 93.25 86 GLU A C 1
ATOM 662 O O . GLU A 1 86 ? 3.764 -9.325 -2.866 1.00 93.25 86 GLU A O 1
ATOM 667 N N . ALA A 1 87 ? 2.263 -10.454 -1.651 1.00 94.12 87 ALA A N 1
ATOM 668 C CA . ALA A 1 87 ? 2.119 -11.532 -2.624 1.00 94.12 87 ALA A CA 1
ATOM 669 C C . ALA A 1 87 ? 1.468 -11.048 -3.931 1.00 94.12 87 ALA A C 1
ATOM 671 O O . ALA A 1 87 ? 1.954 -11.392 -5.010 1.00 94.12 87 ALA A O 1
ATOM 672 N N . ALA A 1 88 ? 0.419 -10.224 -3.839 1.00 93.75 88 ALA A N 1
ATOM 673 C CA . ALA A 1 88 ? -0.231 -9.614 -4.998 1.00 93.75 88 ALA A CA 1
ATOM 674 C C . ALA A 1 88 ? 0.732 -8.702 -5.770 1.00 93.75 88 ALA A C 1
ATOM 676 O O . ALA A 1 88 ? 0.807 -8.795 -6.993 1.00 93.75 88 ALA A O 1
ATOM 677 N N . TYR A 1 89 ? 1.546 -7.916 -5.061 1.00 95.31 89 TYR A N 1
ATOM 678 C CA . TYR A 1 89 ? 2.572 -7.064 -5.653 1.00 95.31 89 TYR A CA 1
ATOM 679 C C . TYR A 1 89 ? 3.582 -7.880 -6.459 1.00 95.31 89 TYR A C 1
ATOM 681 O O . TYR A 1 89 ? 3.803 -7.609 -7.637 1.00 95.31 89 TYR A O 1
ATOM 689 N N . ARG A 1 90 ? 4.138 -8.946 -5.866 1.00 95.81 90 ARG A N 1
ATOM 690 C CA . ARG A 1 90 ? 5.052 -9.861 -6.572 1.00 95.81 90 ARG A CA 1
ATOM 691 C C . ARG A 1 90 ? 4.412 -10.486 -7.810 1.00 95.81 90 ARG A C 1
ATOM 693 O O . ARG A 1 90 ? 5.070 -10.597 -8.841 1.00 95.81 90 ARG A O 1
ATOM 700 N N . ALA A 1 91 ? 3.145 -10.886 -7.718 1.00 96.62 91 ALA A N 1
ATOM 701 C CA . ALA A 1 91 ? 2.412 -11.430 -8.855 1.00 96.62 91 ALA A CA 1
ATOM 702 C C . ALA A 1 91 ? 2.198 -10.378 -9.958 1.00 96.62 91 ALA A C 1
ATOM 704 O O . ALA A 1 91 ? 2.361 -10.694 -11.134 1.00 96.62 91 ALA A O 1
ATOM 705 N N . GLY A 1 92 ? 1.895 -9.129 -9.594 1.00 96.81 92 GLY A N 1
ATOM 706 C CA . GLY A 1 92 ? 1.761 -8.012 -10.529 1.00 96.81 92 GLY A CA 1
ATOM 707 C C . GLY A 1 92 ? 3.070 -7.680 -11.245 1.00 96.81 92 GLY A C 1
ATOM 708 O O . GLY A 1 92 ? 3.069 -7.537 -12.467 1.00 96.81 92 GLY A O 1
ATOM 709 N N . VAL A 1 93 ? 4.191 -7.651 -10.514 1.00 97.31 93 VAL A N 1
ATOM 710 C CA . VAL A 1 93 ? 5.546 -7.500 -11.080 1.00 97.31 93 VAL A CA 1
ATOM 711 C C . VAL A 1 93 ? 5.836 -8.630 -12.072 1.00 97.31 93 VAL A C 1
ATOM 713 O O . VAL A 1 93 ? 6.200 -8.365 -13.213 1.00 97.31 93 VAL A O 1
ATOM 716 N N . ALA A 1 94 ? 5.605 -9.890 -11.689 1.00 97.38 94 ALA A N 1
ATOM 717 C CA . ALA A 1 94 ? 5.812 -11.032 -12.582 1.00 97.38 94 ALA A CA 1
ATOM 718 C C . ALA A 1 94 ? 4.895 -10.990 -13.818 1.00 97.38 94 ALA A C 1
ATOM 720 O O . ALA A 1 94 ? 5.318 -11.344 -14.918 1.00 97.38 94 ALA A O 1
ATOM 721 N N . SER A 1 95 ? 3.646 -10.542 -13.656 1.00 97.50 95 SER A N 1
ATOM 722 C CA . SER A 1 95 ? 2.732 -10.344 -14.784 1.00 97.50 95 SER A CA 1
ATOM 723 C C . SER A 1 95 ? 3.240 -9.261 -15.736 1.00 97.50 95 SER A C 1
ATOM 725 O O . SER A 1 95 ? 3.240 -9.476 -16.946 1.00 97.50 95 SER A O 1
ATOM 727 N N . PHE A 1 96 ? 3.756 -8.147 -15.204 1.00 97.69 96 PHE A N 1
ATOM 728 C CA . PHE A 1 96 ? 4.367 -7.089 -16.011 1.00 97.69 96 PHE A CA 1
ATOM 729 C C . PHE A 1 96 ? 5.518 -7.641 -16.853 1.00 97.69 96 PHE A C 1
ATOM 731 O O . PHE A 1 96 ? 5.542 -7.450 -18.071 1.00 97.69 96 PHE A O 1
ATOM 738 N N . GLU A 1 97 ? 6.434 -8.380 -16.215 1.00 97.44 97 GLU A N 1
ATOM 739 C CA . GLU A 1 97 ? 7.583 -8.965 -16.905 1.00 97.44 97 GLU A CA 1
ATOM 740 C C . GLU A 1 97 ? 7.159 -9.868 -18.064 1.00 97.44 97 GLU A C 1
ATOM 742 O O . GLU A 1 97 ? 7.724 -9.806 -19.158 1.00 97.44 97 GLU A O 1
ATOM 747 N N . ASN A 1 98 ? 6.153 -10.709 -17.824 1.00 97.06 98 ASN A N 1
ATOM 748 C CA . ASN A 1 98 ? 5.650 -11.650 -18.816 1.00 97.06 98 ASN A CA 1
ATOM 749 C C . ASN A 1 98 ? 4.913 -10.937 -19.954 1.00 97.06 98 ASN A C 1
ATOM 751 O O . ASN A 1 98 ? 5.136 -11.252 -21.122 1.00 97.06 98 ASN A O 1
ATOM 755 N N . GLN A 1 99 ? 4.049 -9.974 -19.630 1.00 97.44 99 GLN A N 1
ATOM 756 C CA . GLN A 1 99 ? 3.225 -9.272 -20.610 1.00 97.44 99 GLN A CA 1
ATOM 757 C C . GLN A 1 99 ? 4.065 -8.417 -21.563 1.00 97.44 99 GLN A C 1
ATOM 759 O O . GLN A 1 99 ? 3.789 -8.390 -22.762 1.00 97.44 99 GLN A O 1
ATOM 764 N N . PHE A 1 100 ? 5.096 -7.743 -21.050 1.00 96.62 100 PHE A N 1
ATOM 765 C CA . PHE A 1 100 ? 5.943 -6.852 -21.848 1.00 96.62 100 PHE A CA 1
ATOM 766 C C . PHE A 1 100 ? 7.285 -7.469 -22.240 1.00 96.62 100 PHE A C 1
ATOM 768 O O . PHE A 1 100 ? 8.101 -6.794 -22.861 1.00 96.62 100 PHE A O 1
ATOM 775 N N . SER A 1 101 ? 7.500 -8.753 -21.928 1.00 96.69 101 SER A N 1
ATOM 776 C CA . SER A 1 101 ? 8.735 -9.489 -22.240 1.00 96.69 101 SER A CA 1
ATOM 777 C C . SER A 1 101 ? 9.999 -8.751 -21.779 1.00 96.69 101 SER A C 1
ATOM 779 O O . SER A 1 101 ? 11.004 -8.718 -22.488 1.00 96.69 101 SER A O 1
ATOM 781 N N . SER A 1 102 ? 9.937 -8.152 -20.589 1.00 96.31 102 SER A N 1
ATOM 782 C CA . SER A 1 102 ? 10.997 -7.325 -20.011 1.00 96.31 102 SER A CA 1
ATOM 783 C C . SER A 1 102 ? 11.286 -7.759 -18.583 1.00 96.31 102 SER A C 1
ATOM 785 O O . SER A 1 102 ? 10.367 -7.939 -17.791 1.00 96.31 102 SER A O 1
ATOM 787 N N . LYS A 1 103 ? 12.555 -7.954 -18.235 1.00 97.44 103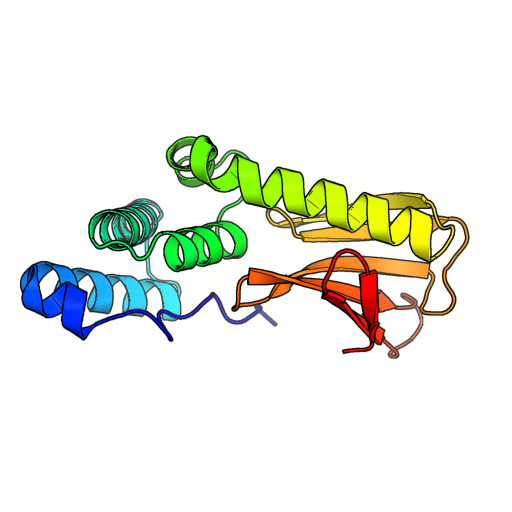 LYS A N 1
ATOM 788 C CA . LYS A 1 103 ? 12.959 -8.241 -16.858 1.00 97.44 103 LYS A CA 1
ATOM 789 C C . LYS A 1 103 ? 13.092 -6.958 -16.060 1.00 97.44 103 LYS A C 1
ATOM 791 O O . LYS A 1 103 ? 13.671 -5.987 -16.534 1.00 97.44 103 LYS A O 1
ATOM 796 N N . LEU A 1 104 ? 12.580 -6.982 -14.835 1.00 97.75 104 LEU A N 1
ATOM 797 C CA . LEU A 1 104 ? 12.560 -5.835 -13.944 1.00 97.75 104 LEU A CA 1
ATOM 798 C C . LEU A 1 104 ? 13.670 -5.962 -12.903 1.00 97.75 104 LEU A C 1
ATOM 800 O O . LEU A 1 104 ? 13.633 -6.803 -12.003 1.00 97.75 104 LEU A O 1
ATOM 804 N N . LYS A 1 105 ? 14.675 -5.092 -13.010 1.00 96.81 105 LYS A N 1
ATOM 805 C CA . LYS A 1 105 ? 15.771 -4.995 -12.039 1.00 96.81 105 LYS A CA 1
ATOM 806 C C . LYS A 1 105 ? 15.484 -3.838 -11.083 1.00 96.81 105 LYS A C 1
ATOM 808 O O . LYS A 1 105 ? 15.386 -2.708 -11.551 1.00 96.81 105 LYS A O 1
ATOM 813 N N . PRO A 1 106 ? 15.325 -4.071 -9.770 1.00 95.88 106 PRO A N 1
ATOM 814 C CA . PRO A 1 106 ? 15.045 -2.987 -8.835 1.00 95.88 106 PRO A CA 1
ATOM 815 C C . PRO A 1 106 ? 16.237 -2.026 -8.778 1.00 95.88 106 PRO A C 1
ATOM 817 O O . PRO A 1 106 ? 17.362 -2.447 -8.515 1.00 95.88 106 PRO A O 1
ATOM 820 N N . VAL A 1 107 ? 15.982 -0.739 -9.012 1.00 94.81 107 VAL A N 1
ATOM 821 C CA . VAL A 1 107 ? 17.005 0.323 -8.990 1.00 94.81 107 VAL A CA 1
ATOM 822 C C . VAL A 1 107 ? 16.884 1.149 -7.721 1.00 94.81 107 VAL A C 1
ATOM 824 O O . VAL A 1 107 ? 17.880 1.483 -7.082 1.00 94.81 107 VAL A O 1
ATOM 827 N N . ARG A 1 108 ? 15.647 1.476 -7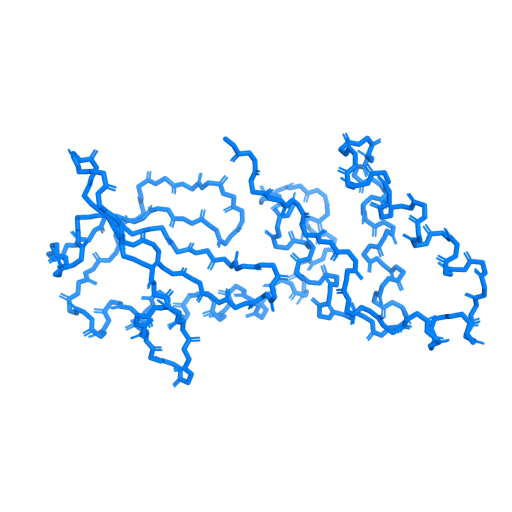.336 1.00 92.06 108 ARG A N 1
ATOM 828 C CA . ARG A 1 108 ? 15.367 2.315 -6.173 1.00 92.06 108 ARG A CA 1
ATOM 829 C C . ARG A 1 108 ? 14.082 1.879 -5.494 1.00 92.06 108 ARG A C 1
ATOM 831 O O . ARG A 1 108 ? 13.033 1.796 -6.125 1.00 92.06 108 ARG A O 1
ATOM 838 N N . LYS A 1 109 ? 14.151 1.674 -4.182 1.00 88.38 109 LYS A N 1
ATOM 839 C CA . LYS A 1 109 ? 12.971 1.497 -3.337 1.00 88.38 109 LYS A CA 1
ATOM 840 C C . LYS A 1 109 ? 12.524 2.860 -2.823 1.00 88.38 109 LYS A C 1
ATOM 842 O O . LYS A 1 109 ? 13.323 3.558 -2.210 1.00 88.38 109 LYS A O 1
ATOM 847 N N . ALA A 1 110 ? 11.288 3.244 -3.123 1.00 80.31 110 ALA A N 1
ATOM 848 C CA . ALA A 1 110 ? 10.735 4.519 -2.674 1.00 80.31 110 ALA A CA 1
ATOM 849 C C . ALA A 1 110 ? 10.042 4.392 -1.308 1.00 80.31 110 ALA A C 1
ATOM 851 O O . ALA A 1 110 ? 10.196 5.281 -0.485 1.00 80.31 110 ALA A O 1
ATOM 852 N N . ARG A 1 111 ? 9.295 3.299 -1.099 1.00 84.50 111 ARG A N 1
ATOM 853 C CA . ARG A 1 111 ? 8.571 2.933 0.137 1.00 84.50 111 ARG A CA 1
ATOM 854 C C .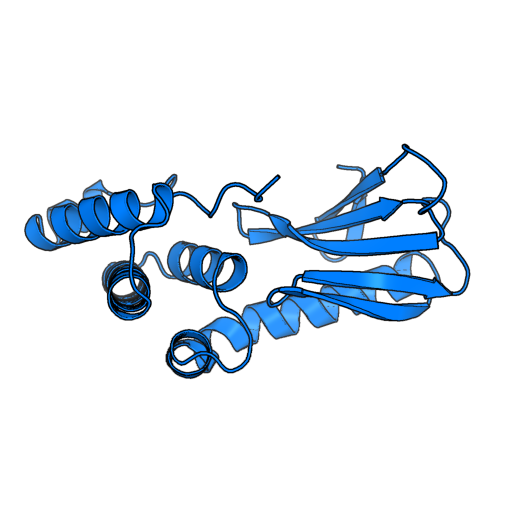 ARG A 1 111 ? 8.200 1.445 0.089 1.00 84.50 111 ARG A C 1
ATOM 856 O O . ARG A 1 111 ? 8.508 0.762 -0.903 1.00 84.50 111 ARG A O 1
ATOM 863 N N . PHE A 1 112 ? 7.531 0.926 1.115 1.00 88.38 112 PHE A N 1
ATOM 864 C CA . PHE A 1 112 ? 6.941 -0.414 1.059 1.00 88.38 112 PHE A CA 1
ATOM 865 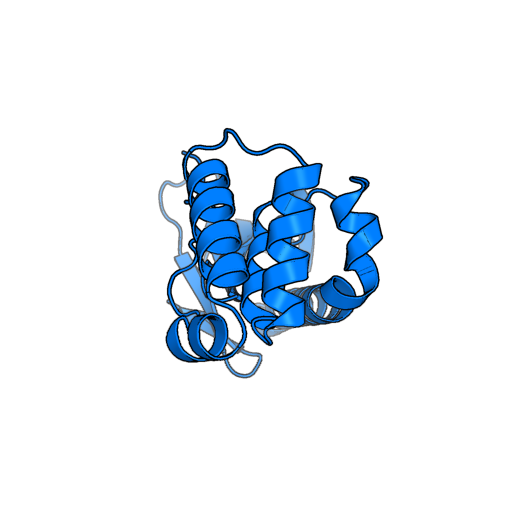C C . PHE A 1 112 ? 5.999 -0.560 -0.156 1.00 88.38 112 PHE A C 1
ATOM 867 O O . PHE A 1 112 ? 5.195 0.318 -0.453 1.00 88.38 112 PHE A O 1
ATOM 874 N N . LEU A 1 113 ? 6.166 -1.645 -0.926 1.00 91.50 113 LEU A N 1
ATOM 875 C CA . LEU A 1 113 ? 5.440 -1.921 -2.183 1.00 91.50 113 LEU A CA 1
ATOM 876 C C . LEU A 1 113 ? 5.424 -0.759 -3.198 1.00 91.50 113 LEU A C 1
ATOM 878 O O . LEU A 1 113 ? 4.488 -0.609 -3.982 1.00 91.50 113 LEU A O 1
ATOM 882 N N . SER A 1 114 ? 6.477 0.060 -3.211 1.00 91.62 114 SER A N 1
ATOM 883 C CA . SER A 1 114 ? 6.712 1.078 -4.233 1.00 91.62 114 SER A CA 1
ATOM 884 C C . SER A 1 114 ? 8.173 1.046 -4.643 1.00 91.62 114 SER A C 1
ATOM 886 O O . SER A 1 114 ? 9.057 1.549 -3.939 1.00 91.62 114 SER A O 1
ATOM 888 N N . VAL A 1 115 ? 8.431 0.452 -5.798 1.00 94.56 115 VAL A N 1
ATOM 889 C CA . VAL A 1 115 ? 9.785 0.207 -6.288 1.00 94.56 115 VAL A CA 1
ATOM 890 C C . VAL A 1 115 ? 9.885 0.694 -7.724 1.00 94.56 115 VAL A C 1
ATOM 892 O O . VAL A 1 115 ? 8.988 0.473 -8.536 1.00 94.56 115 VAL A O 1
ATOM 895 N N . VAL A 1 116 ? 10.985 1.384 -8.009 1.00 95.94 116 VAL A N 1
ATOM 896 C CA . VAL A 1 116 ? 11.406 1.744 -9.358 1.00 95.94 116 VAL A CA 1
ATOM 897 C C . VAL A 1 116 ? 12.291 0.628 -9.887 1.00 95.94 116 VAL A C 1
ATOM 899 O O . VAL A 1 116 ? 13.294 0.261 -9.260 1.00 95.94 116 VAL A O 1
ATOM 902 N N . TYR A 1 117 ? 11.914 0.110 -11.044 1.00 97.50 117 TYR A N 1
ATOM 903 C CA . TYR A 1 117 ? 12.614 -0.940 -11.757 1.00 97.50 117 TYR A CA 1
ATOM 904 C C . TYR A 1 117 ? 13.162 -0.412 -13.076 1.00 97.50 117 TYR A C 1
ATOM 906 O O . TYR A 1 117 ? 12.498 0.354 -13.768 1.00 97.50 117 TYR A O 1
ATOM 914 N N . GLN A 1 118 ? 14.344 -0.887 -13.446 1.00 97.62 118 GLN A N 1
ATOM 915 C CA . GLN A 1 118 ? 14.861 -0.794 -14.801 1.00 97.62 118 GLN A CA 1
ATOM 916 C C . GLN A 1 118 ? 14.327 -1.972 -15.615 1.00 97.62 118 GLN A C 1
ATOM 918 O O . GLN A 1 118 ? 14.388 -3.120 -15.161 1.00 97.62 118 GLN A O 1
ATOM 923 N N . CYS A 1 119 ? 13.834 -1.674 -16.812 1.00 97.31 119 CYS A N 1
ATOM 924 C CA . CYS A 1 119 ? 13.340 -2.635 -17.787 1.00 97.31 119 CYS A CA 1
ATOM 925 C C . CYS A 1 119 ? 14.494 -3.163 -18.654 1.00 97.31 119 CYS A C 1
ATOM 927 O O . CYS A 1 119 ? 15.250 -2.385 -19.235 1.00 97.31 119 CYS A O 1
ATOM 929 N N . ASP A 1 120 ? 14.619 -4.485 -18.773 1.00 96.25 120 ASP A N 1
ATOM 930 C CA . ASP A 1 120 ? 15.647 -5.151 -19.581 1.00 96.25 120 ASP A CA 1
ATOM 931 C C . ASP A 1 120 ? 15.051 -6.320 -20.402 1.00 96.25 120 ASP A C 1
ATOM 933 O O . ASP A 1 120 ? 14.794 -7.392 -19.841 1.00 96.25 120 ASP A O 1
ATOM 937 N N . PRO A 1 121 ? 14.799 -6.152 -21.718 1.00 96.06 121 PRO A N 1
ATOM 938 C CA . PRO A 1 121 ? 15.000 -4.927 -22.503 1.00 96.06 121 PRO A CA 1
ATOM 939 C C . PRO A 1 121 ? 14.001 -3.810 -22.134 1.00 96.06 121 PRO A C 1
ATOM 941 O O . PRO A 1 121 ? 12.968 -4.103 -21.522 1.00 96.06 121 PRO A O 1
ATOM 944 N N . PRO A 1 122 ? 14.252 -2.544 -22.530 1.00 94.44 122 PRO A N 1
ATOM 945 C CA . PRO A 1 122 ? 13.280 -1.459 -22.391 1.00 94.44 122 PRO A CA 1
ATOM 946 C C . PRO A 1 122 ? 11.924 -1.820 -23.001 1.00 94.44 122 PRO A C 1
ATOM 948 O O . PRO A 1 122 ? 11.846 -2.499 -24.030 1.00 94.44 122 PRO A O 1
ATOM 951 N N . THR A 1 123 ? 10.845 -1.367 -22.367 1.00 94.19 123 THR A N 1
ATOM 952 C CA . THR A 1 123 ? 9.493 -1.586 -22.893 1.00 94.19 123 THR A CA 1
ATOM 953 C C . THR A 1 123 ? 9.153 -0.532 -23.943 1.00 94.19 123 THR A C 1
ATOM 955 O O . THR A 1 123 ? 9.842 0.474 -24.087 1.00 94.19 123 THR A O 1
ATOM 958 N N . ARG A 1 124 ? 8.023 -0.702 -24.641 1.00 92.44 124 ARG A N 1
ATOM 959 C CA . ARG A 1 124 ? 7.497 0.341 -25.539 1.00 92.44 124 ARG A CA 1
ATOM 960 C C . ARG A 1 124 ? 7.106 1.644 -24.821 1.00 92.44 124 ARG A C 1
ATOM 962 O O . ARG A 1 124 ? 6.809 2.620 -25.497 1.00 92.44 124 ARG A O 1
ATOM 969 N N . PHE A 1 125 ? 7.026 1.621 -23.490 1.00 92.62 125 PHE A N 1
ATOM 970 C CA . PHE A 1 125 ? 6.604 2.749 -22.660 1.00 92.62 125 PHE A CA 1
ATOM 971 C C . PHE A 1 125 ? 7.773 3.460 -21.972 1.00 92.62 125 PHE A C 1
ATOM 973 O O . PHE A 1 125 ? 7.593 4.575 -21.496 1.00 92.62 125 PHE A O 1
ATOM 980 N N . GLY A 1 126 ? 8.941 2.814 -21.906 1.00 93.06 126 GLY A N 1
ATOM 981 C CA . GLY A 1 126 ? 10.151 3.413 -21.361 1.00 93.06 126 GLY A CA 1
ATOM 982 C C . GLY A 1 126 ? 11.168 2.416 -20.804 1.00 93.06 126 GLY A C 1
ATOM 983 O O . GLY A 1 126 ? 10.941 1.196 -20.765 1.00 93.06 126 GLY A O 1
ATOM 984 N N . GLU A 1 127 ? 12.298 2.975 -20.377 1.00 95.88 127 GLU A N 1
ATOM 985 C CA . GLU A 1 127 ? 13.428 2.289 -19.737 1.00 95.88 127 GLU A CA 1
ATOM 986 C C . GLU A 1 127 ? 13.206 1.973 -18.252 1.00 95.88 127 GLU A C 1
ATOM 988 O O . GLU A 1 127 ? 13.753 0.990 -17.746 1.00 95.88 127 GLU A O 1
ATOM 993 N N . GLU A 1 128 ? 12.401 2.767 -17.548 1.00 96.56 128 GLU A N 1
ATOM 994 C CA . GLU A 1 128 ? 12.074 2.556 -16.138 1.00 96.56 128 GLU A CA 1
ATOM 995 C C . GLU A 1 128 ? 10.569 2.410 -15.925 1.00 96.56 128 GLU A C 1
ATOM 997 O O . GLU A 1 128 ? 9.749 2.916 -16.691 1.00 96.56 128 GLU A O 1
ATOM 1002 N N . VAL A 1 129 ? 10.202 1.708 -14.855 1.00 96.69 129 VAL A N 1
ATOM 1003 C CA . VAL A 1 129 ? 8.822 1.619 -14.385 1.00 96.69 129 VAL A CA 1
ATOM 1004 C C . VAL A 1 129 ? 8.775 1.694 -12.867 1.00 96.69 129 VAL A C 1
ATOM 1006 O O . VAL A 1 129 ? 9.459 0.946 -12.165 1.00 96.69 129 VAL A O 1
ATOM 1009 N N . GLN A 1 130 ? 7.949 2.592 -12.340 1.00 96.00 130 GLN A N 1
ATOM 1010 C CA . GLN A 1 130 ? 7.600 2.604 -10.928 1.00 96.00 130 GLN A CA 1
ATOM 1011 C C . GLN A 1 130 ? 6.328 1.790 -10.722 1.00 96.00 130 GLN A C 1
ATOM 1013 O O . GLN A 1 130 ? 5.263 2.179 -11.190 1.00 96.00 130 GLN A O 1
ATOM 1018 N N . ILE A 1 131 ? 6.426 0.685 -9.983 1.00 95.56 131 ILE A N 1
ATOM 1019 C CA . ILE A 1 131 ? 5.261 -0.127 -9.616 1.00 95.56 131 ILE A CA 1
ATOM 1020 C C . ILE A 1 131 ? 4.882 0.190 -8.173 1.00 95.56 131 ILE A C 1
ATOM 1022 O O . ILE A 1 131 ? 5.704 0.019 -7.264 1.00 95.56 131 ILE A O 1
ATOM 1026 N N . THR A 1 132 ? 3.646 0.640 -7.962 1.00 93.38 132 THR A N 1
ATOM 1027 C CA . THR A 1 132 ? 3.106 1.071 -6.663 1.00 93.38 132 THR A CA 1
ATOM 1028 C C . THR A 1 132 ? 1.619 0.718 -6.519 1.00 93.38 132 THR A C 1
ATOM 1030 O O . THR A 1 132 ? 1.046 0.066 -7.390 1.00 93.38 132 THR A O 1
ATOM 1033 N N . TYR A 1 133 ? 1.005 1.133 -5.413 1.00 89.06 133 TYR A N 1
ATOM 1034 C CA . TYR A 1 133 ? -0.440 1.114 -5.204 1.00 89.06 133 TYR A CA 1
ATOM 1035 C C . TYR A 1 133 ? -0.985 2.546 -5.202 1.00 89.06 133 TYR A C 1
ATOM 1037 O O . TYR A 1 133 ? -0.318 3.466 -4.712 1.00 89.06 133 TYR A O 1
ATOM 1045 N N . ASP A 1 134 ? -2.187 2.732 -5.739 1.00 83.94 134 ASP A N 1
ATOM 1046 C CA . ASP A 1 134 ? -2.951 3.968 -5.583 1.00 83.94 134 ASP A CA 1
ATOM 1047 C C . ASP A 1 134 ? -3.721 4.017 -4.252 1.00 83.94 134 ASP A C 1
ATOM 1049 O O . ASP A 1 134 ? -3.623 3.121 -3.409 1.00 83.94 134 ASP A O 1
ATOM 1053 N N . ALA A 1 135 ? -4.473 5.102 -4.048 1.00 72.31 135 ALA A N 1
ATOM 1054 C CA . ALA A 1 135 ? -5.255 5.327 -2.833 1.00 72.31 135 ALA A CA 1
ATOM 1055 C C . ALA A 1 135 ? -6.414 4.327 -2.652 1.00 72.31 135 ALA A C 1
ATOM 1057 O O . ALA A 1 135 ? -6.866 4.122 -1.524 1.00 72.31 135 ALA A O 1
ATOM 1058 N N . ASP A 1 136 ? -6.862 3.696 -3.739 1.00 73.06 136 ASP A N 1
ATOM 1059 C CA . ASP A 1 136 ? -7.939 2.704 -3.750 1.00 73.06 136 ASP A CA 1
ATOM 1060 C C . ASP A 1 136 ? -7.397 1.269 -3.611 1.00 73.06 136 ASP A C 1
ATOM 1062 O O . ASP A 1 136 ? -8.155 0.297 -3.640 1.00 73.06 136 ASP A O 1
ATOM 1066 N N . GLY A 1 137 ? -6.077 1.112 -3.449 1.00 78.19 137 GLY A N 1
ATOM 1067 C CA . GLY A 1 137 ? -5.422 -0.187 -3.333 1.00 78.19 137 GLY A CA 1
ATOM 1068 C C . GLY A 1 137 ? -5.302 -0.933 -4.664 1.00 78.19 137 GLY A C 1
ATOM 1069 O O . GLY A 1 137 ? -5.061 -2.145 -4.660 1.00 78.19 137 GLY A O 1
ATOM 1070 N N . GLN A 1 138 ? -5.434 -0.248 -5.803 1.00 87.12 138 GLN A N 1
ATOM 1071 C CA . GLN A 1 138 ? -5.130 -0.817 -7.115 1.00 87.12 138 GLN A CA 1
ATOM 1072 C C . GLN A 1 138 ? -3.647 -0.654 -7.440 1.00 87.12 138 GLN A C 1
ATOM 1074 O O . GLN A 1 138 ? -3.024 0.359 -7.126 1.00 87.12 138 GLN A O 1
ATOM 1079 N N . MET A 1 139 ? -3.064 -1.664 -8.087 1.00 93.25 139 MET A N 1
ATOM 1080 C CA . MET A 1 139 ? -1.676 -1.579 -8.531 1.00 93.25 139 MET A CA 1
ATOM 1081 C C . MET A 1 139 ? -1.552 -0.711 -9.783 1.00 93.25 139 MET A C 1
ATOM 1083 O O . MET A 1 139 ? -2.254 -0.928 -10.778 1.00 93.25 139 MET A O 1
ATOM 1087 N N . LEU A 1 140 ? -0.589 0.205 -9.735 1.00 94.88 140 LEU A N 1
ATOM 1088 C CA . LEU A 1 14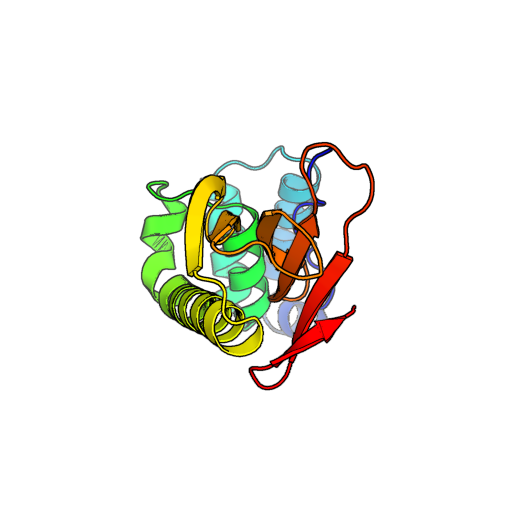0 ? -0.186 1.081 -10.826 1.00 94.88 140 LEU A CA 1
ATOM 1089 C C . LEU A 1 140 ? 1.247 0.781 -11.259 1.00 94.88 140 LEU A C 1
ATOM 1091 O O . LEU A 1 140 ? 2.091 0.418 -10.437 1.00 94.88 140 LEU A O 1
ATOM 1095 N N . ALA A 1 141 ? 1.509 0.965 -12.547 1.00 96.19 141 ALA A N 1
ATOM 1096 C CA . ALA A 1 141 ? 2.837 0.938 -13.132 1.00 96.19 141 ALA A CA 1
ATOM 1097 C C . ALA A 1 141 ? 3.019 2.188 -13.997 1.00 96.19 141 ALA A C 1
ATOM 1099 O O . ALA A 1 141 ? 2.436 2.290 -15.074 1.00 96.19 141 ALA A O 1
ATOM 1100 N N . ASP A 1 142 ? 3.821 3.129 -13.513 1.00 95.50 142 ASP A N 1
ATOM 1101 C CA . ASP A 1 142 ? 4.173 4.346 -14.238 1.00 95.50 142 ASP A CA 1
ATOM 1102 C C . ASP A 1 142 ? 5.489 4.104 -14.973 1.00 95.50 142 ASP A C 1
ATOM 1104 O O . ASP A 1 142 ? 6.558 4.090 -14.357 1.00 95.50 142 ASP A O 1
ATOM 1108 N N . ALA A 1 143 ? 5.405 3.850 -16.277 1.00 95.38 143 ALA A N 1
ATOM 1109 C CA . ALA A 1 143 ? 6.558 3.618 -17.137 1.00 95.38 143 ALA A CA 1
ATOM 1110 C C . ALA A 1 143 ? 7.012 4.927 -17.786 1.00 95.38 143 ALA A C 1
ATOM 1112 O O . ALA A 1 143 ? 6.186 5.704 -18.268 1.00 95.38 143 ALA A O 1
ATOM 1113 N N . TYR A 1 144 ? 8.314 5.187 -17.777 1.00 94.56 144 TYR A N 1
ATOM 1114 C CA . TYR A 1 144 ? 8.885 6.433 -18.273 1.00 94.56 144 TYR A CA 1
ATOM 1115 C C . TYR A 1 144 ? 10.340 6.248 -18.710 1.00 94.56 144 TYR A C 1
ATOM 1117 O O . TYR A 1 144 ? 11.043 5.340 -18.261 1.00 94.56 144 TYR A O 1
ATOM 1125 N N . ASP A 1 145 ? 10.811 7.159 -19.558 1.00 93.19 145 ASP A N 1
ATOM 1126 C CA . ASP A 1 145 ? 12.238 7.321 -19.826 1.00 93.19 145 ASP A CA 1
ATOM 1127 C C . ASP A 1 145 ? 12.798 8.401 -18.895 1.00 93.19 145 ASP A C 1
ATOM 1129 O O . ASP A 1 145 ? 12.279 9.519 -18.904 1.00 93.19 145 ASP A O 1
ATOM 1133 N N . PRO A 1 146 ? 13.876 8.152 -18.129 1.00 86.12 146 PRO A N 1
ATOM 1134 C CA . PRO A 1 146 ? 14.435 9.146 -17.203 1.00 86.12 146 PRO A CA 1
ATOM 1135 C C . PRO A 1 146 ? 14.875 10.460 -17.869 1.00 86.12 146 PRO A C 1
ATOM 1137 O O . PRO A 1 146 ? 15.010 11.488 -17.206 1.00 86.12 146 PRO A O 1
ATOM 1140 N N . SER A 1 147 ? 15.126 10.424 -19.181 1.00 87.94 147 SER A N 1
ATOM 1141 C CA . SER A 1 147 ? 15.497 11.583 -20.000 1.00 87.94 147 SER A CA 1
ATOM 1142 C C . SER A 1 147 ? 14.299 12.308 -20.633 1.00 87.94 147 SER A C 1
ATOM 1144 O O . SER A 1 147 ? 14.474 13.382 -21.210 1.00 87.94 147 SER A O 1
ATOM 1146 N N . SER A 1 148 ? 13.094 11.745 -20.522 1.00 86.19 148 SER A N 1
ATOM 1147 C CA . SER A 1 148 ? 11.855 12.261 -21.100 1.00 86.19 148 SER A CA 1
ATOM 1148 C C . SER A 1 148 ? 10.914 12.776 -20.014 1.00 86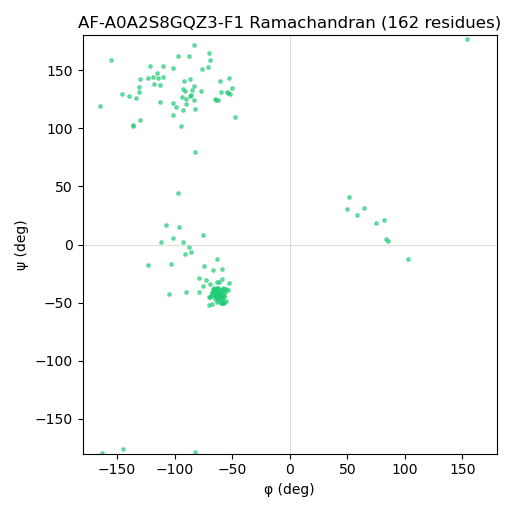.19 148 SER A C 1
ATOM 1150 O O . SER A 1 148 ? 10.926 12.323 -18.874 1.00 86.19 148 SER A O 1
ATOM 1152 N N . SER A 1 149 ? 10.051 13.724 -20.374 1.00 81.00 149 SER A N 1
ATOM 1153 C CA . SER A 1 149 ? 8.924 14.138 -19.531 1.00 81.00 149 SER A CA 1
ATOM 1154 C C . SER A 1 149 ? 7.668 13.292 -19.758 1.00 81.00 149 SER A C 1
ATOM 1156 O O . SER A 1 149 ? 6.647 13.532 -19.114 1.00 81.00 149 SER A O 1
ATOM 1158 N N . HIS A 1 150 ? 7.712 12.339 -20.693 1.00 81.81 150 HIS A N 1
ATOM 1159 C CA . HIS A 1 150 ? 6.587 11.468 -20.995 1.00 81.81 150 HIS A CA 1
ATOM 1160 C C . HIS A 1 150 ? 6.591 10.242 -20.079 1.00 81.81 150 HIS A C 1
ATOM 1162 O O . HIS A 1 150 ? 7.589 9.530 -19.993 1.00 81.81 150 HIS A O 1
ATOM 1168 N N . ALA A 1 151 ? 5.454 10.004 -19.431 1.00 89.94 151 ALA A N 1
ATOM 1169 C CA . ALA A 1 151 ? 5.186 8.810 -18.649 1.00 89.94 151 ALA A CA 1
ATOM 1170 C C . ALA A 1 151 ? 3.838 8.226 -19.080 1.00 89.94 151 ALA A C 1
ATOM 1172 O O . ALA A 1 151 ? 2.895 8.973 -19.361 1.00 89.94 151 ALA A O 1
ATOM 1173 N N . VAL A 1 152 ? 3.758 6.901 -19.121 1.00 94.44 152 VAL A N 1
ATOM 1174 C CA . VAL A 1 152 ? 2.528 6.150 -19.375 1.00 94.44 152 VAL A CA 1
ATOM 1175 C C . VAL A 1 152 ? 2.162 5.400 -18.106 1.00 94.44 152 VAL A C 1
ATOM 1177 O O . VAL A 1 152 ? 2.944 4.593 -17.604 1.00 94.44 152 VAL A O 1
ATOM 1180 N N . SER A 1 153 ? 0.959 5.656 -17.605 1.00 95.38 153 SER A N 1
ATOM 1181 C CA . SER A 1 153 ? 0.412 4.956 -16.448 1.00 95.38 153 SER A CA 1
ATOM 1182 C C . SER A 1 153 ? -0.376 3.731 -16.895 1.00 95.38 153 SER A C 1
ATOM 1184 O O . SER A 1 153 ? -1.224 3.799 -17.787 1.00 95.38 153 SER A O 1
ATOM 1186 N N . LEU A 1 154 ? -0.112 2.604 -16.247 1.00 96.25 154 LEU A N 1
ATOM 1187 C CA . LEU A 1 154 ? -0.808 1.342 -16.452 1.00 96.25 154 LEU A CA 1
ATOM 1188 C C . LEU A 1 154 ? -1.490 0.913 -15.147 1.00 96.25 154 LEU A C 1
ATOM 1190 O O . LEU A 1 154 ? -0.931 1.080 -14.064 1.00 96.25 154 LEU A O 1
ATOM 1194 N N . ARG A 1 155 ? -2.669 0.302 -15.248 1.00 96.12 155 ARG A N 1
ATOM 1195 C CA . ARG A 1 155 ? -3.425 -0.310 -14.147 1.00 96.12 155 ARG A CA 1
ATOM 1196 C C . ARG A 1 155 ? -3.481 -1.818 -14.305 1.00 96.12 155 ARG A C 1
ATOM 1198 O O . ARG A 1 155 ? -3.737 -2.321 -15.400 1.00 96.12 155 ARG A O 1
ATOM 1205 N N . LEU A 1 156 ? -3.293 -2.545 -13.208 1.00 95.19 156 LEU A N 1
ATOM 1206 C CA . LEU A 1 156 ? -3.463 -3.996 -13.194 1.00 95.19 156 LEU A CA 1
ATOM 1207 C C . LEU A 1 156 ? -4.945 -4.358 -13.024 1.00 95.19 156 LEU A C 1
ATOM 1209 O O . LEU A 1 156 ? -5.539 -4.095 -11.980 1.00 95.19 156 LEU A O 1
ATOM 1213 N N . SER A 1 157 ? -5.534 -5.020 -14.020 1.00 93.69 157 SER A N 1
ATOM 1214 C CA . SER A 1 157 ? -6.917 -5.507 -13.988 1.00 93.69 157 SER A CA 1
ATOM 1215 C C . SER A 1 157 ? -6.994 -6.947 -14.483 1.00 93.69 157 SER A C 1
ATOM 1217 O O . SER A 1 157 ? -6.492 -7.279 -15.555 1.00 93.69 157 SER A O 1
ATOM 1219 N N . GLY A 1 158 ? -7.579 -7.840 -13.680 1.00 90.50 158 GLY A N 1
ATOM 1220 C CA . GLY A 1 158 ? -7.702 -9.258 -14.042 1.00 90.50 158 GLY A CA 1
ATOM 1221 C C . GLY A 1 158 ? -6.362 -9.959 -14.314 1.00 90.50 158 GLY A C 1
ATOM 1222 O O . GLY A 1 158 ? -6.324 -10.924 -15.071 1.00 90.50 158 GLY A O 1
ATOM 1223 N N . GLY A 1 159 ? -5.262 -9.467 -13.732 1.00 91.00 159 GLY A N 1
ATOM 1224 C CA . GLY A 1 159 ? -3.911 -9.985 -13.968 1.00 91.00 159 GLY A CA 1
ATOM 1225 C C . GLY A 1 159 ? -3.216 -9.433 -15.215 1.00 91.00 159 GLY A C 1
ATOM 1226 O O . GLY A 1 159 ? -2.106 -9.867 -15.499 1.00 91.00 159 GLY A O 1
ATOM 1227 N N . VAL A 1 160 ? -3.819 -8.476 -15.924 1.00 94.44 160 VAL A N 1
ATOM 1228 C CA . VAL A 1 160 ? -3.265 -7.830 -17.124 1.00 94.44 160 VAL A CA 1
ATOM 1229 C C . VAL A 1 160 ? -3.077 -6.336 -16.869 1.00 94.44 160 VAL A C 1
ATOM 1231 O O . VAL A 1 160 ? -3.935 -5.688 -16.273 1.00 94.44 160 VAL A O 1
ATOM 1234 N N . TRP A 1 161 ? -1.959 -5.784 -17.325 1.00 96.44 161 TRP A N 1
ATOM 1235 C CA . TRP A 1 161 ? -1.675 -4.353 -17.291 1.00 96.44 161 TRP A CA 1
ATOM 1236 C C . TRP A 1 161 ? -2.323 -3.645 -18.479 1.00 96.44 161 TRP A C 1
ATOM 1238 O O . TRP A 1 161 ? -2.089 -4.013 -19.632 1.00 96.44 161 TRP A O 1
ATOM 1248 N N . LEU A 1 162 ? -3.133 -2.630 -18.201 1.00 95.12 162 LEU A N 1
ATOM 1249 C CA . LEU A 1 162 ? -3.868 -1.840 -19.189 1.00 95.12 162 LEU A CA 1
ATOM 1250 C C . LEU A 1 162 ? -3.505 -0.365 -19.035 1.00 95.12 162 LEU A C 1
ATOM 1252 O O . LEU A 1 162 ? -3.323 0.091 -17.914 1.00 95.12 162 LEU A O 1
ATOM 1256 N N . GLU A 1 163 ? -3.417 0.379 -20.135 1.00 92.88 163 GLU A N 1
ATOM 1257 C CA . GLU A 1 163 ? -3.239 1.839 -20.090 1.00 92.88 163 GLU A CA 1
ATOM 1258 C C . GLU A 1 163 ? -4.416 2.494 -19.350 1.00 92.88 163 GLU A C 1
ATOM 1260 O O . GLU A 1 163 ? -5.574 2.125 -19.572 1.00 92.88 163 GLU A O 1
ATOM 1265 N N . ALA A 1 164 ? -4.078 3.370 -18.400 1.00 84.06 164 ALA A N 1
ATOM 1266 C CA . ALA A 1 164 ? -4.986 3.980 -17.429 1.00 84.06 164 ALA A CA 1
ATOM 1267 C C . ALA A 1 164 ? -5.690 5.238 -17.950 1.00 84.06 164 ALA A C 1
ATOM 1269 O O . ALA A 1 164 ? -5.093 5.966 -18.774 1.00 84.06 164 ALA A O 1
#

Solvent-accessible surface area (backbone atoms only — not comparable to full-atom values): 9121 Å² total; per-residue (Å²): 133,82,74,80,71,57,71,80,76,89,62,66,59,65,64,34,39,75,75,32,54,67,56,40,53,50,44,53,52,42,49,52,28,52,75,69,69,70,51,48,74,67,49,53,46,48,39,36,50,52,31,41,74,67,70,35,49,69,57,30,49,37,43,44,51,71,70,39,45,85,84,40,68,61,39,65,74,45,39,81,70,47,49,58,60,52,52,51,48,53,50,50,53,52,37,50,27,63,75,62,68,20,46,73,45,80,75,44,77,80,49,42,76,24,37,32,23,39,35,51,55,58,42,102,56,25,42,30,32,39,39,32,63,50,80,86,61,45,46,34,35,42,19,21,31,96,90,50,94,59,66,46,51,25,34,61,53,98,79,42,80,39,82,105

Organism: NCBI:txid124

Secondary structure (DSSP, 8-state):
----PPP-TT--HHHHHHH-HHHHHHHHHHHHHHHTT---HHHHHHHHHHHHHTT-HHHHHHHHHHHPPTTSHHHHHTHHHHHHHHHHHHHHHHHHHHHHT-EEEEEEEEETTEEEEEEEEEETTEEEEEEEE-TTS-EEEEEE-TT-S-EEEEEEETTEEEE-